Protein AF-A0A7S0L7A6-F1 (afdb_monomer_lite)

Sequence (120 aa):
NAESVGAMAWKELNSTPAWVNWDMIARGQDVFCRQAPLIAVVLFHVSLVGGFSAPLITRVLAQSGYLVGSGRAVVQRLADTGRLLVDSCARHGAMQPGREGWCSAVRVRALHARVRRRLL

Radius of gyration: 16.49 Å; chains: 1; bounding box: 43×31×44 Å

pLDDT: mean 89.64, std 9.4, range [58.06, 98.31]

Structure (mmCIF, N/CA/C/O backbone):
data_AF-A0A7S0L7A6-F1
#
_entry.id   AF-A0A7S0L7A6-F1
#
loop_
_atom_site.group_PDB
_atom_site.id
_atom_site.type_symbol
_atom_site.label_atom_id
_atom_site.label_alt_id
_atom_site.label_comp_id
_atom_site.label_asym_id
_atom_site.label_entity_id
_atom_site.label_seq_id
_atom_site.pdbx_PDB_ins_code
_atom_site.Cartn_x
_atom_site.Cartn_y
_atom_site.Cartn_z
_atom_site.occupancy
_atom_site.B_iso_or_equiv
_atom_site.auth_seq_id
_atom_site.auth_comp_id
_atom_site.auth_asym_id
_atom_site.auth_atom_id
_atom_site.pdbx_PDB_model_num
ATOM 1 N N . ASN A 1 1 ? -26.693 -15.471 -6.464 1.00 64.38 1 ASN A N 1
ATOM 2 C CA . ASN A 1 1 ? -26.504 -15.964 -5.077 1.00 64.38 1 ASN A CA 1
ATOM 3 C C . ASN A 1 1 ? -25.144 -15.433 -4.576 1.00 64.38 1 ASN A C 1
ATOM 5 O O . ASN A 1 1 ? -24.554 -14.605 -5.260 1.00 64.38 1 ASN A O 1
ATOM 9 N N . ALA A 1 2 ? -24.625 -15.854 -3.418 1.00 69.50 2 ALA A N 1
ATOM 10 C CA . ALA A 1 2 ? -23.307 -15.403 -2.944 1.00 69.50 2 ALA A CA 1
ATOM 11 C C . ALA A 1 2 ? -22.129 -15.837 -3.851 1.00 69.50 2 ALA A C 1
ATOM 13 O O . ALA A 1 2 ? -21.157 -15.095 -3.989 1.00 69.50 2 ALA A O 1
ATOM 14 N N . GLU A 1 3 ? -22.230 -16.987 -4.524 1.00 69.94 3 GLU A N 1
ATOM 15 C CA . GLU A 1 3 ? -21.204 -17.497 -5.448 1.00 69.94 3 GLU A CA 1
ATOM 16 C C . GLU A 1 3 ? -21.077 -16.629 -6.702 1.00 69.94 3 GLU A C 1
ATOM 18 O O . GLU A 1 3 ? -19.964 -16.330 -7.133 1.00 69.94 3 GLU A O 1
ATOM 23 N N . SER A 1 4 ? -22.195 -16.137 -7.250 1.00 75.12 4 SER A N 1
ATOM 24 C CA . SER A 1 4 ? -22.168 -15.248 -8.421 1.00 75.12 4 SER A CA 1
ATOM 25 C C . SER A 1 4 ? -21.498 -13.901 -8.116 1.00 75.12 4 SER A C 1
ATOM 27 O O . SER A 1 4 ? -20.808 -13.340 -8.965 1.00 75.12 4 SER A O 1
ATOM 29 N N . VAL A 1 5 ? -21.660 -13.391 -6.890 1.00 76.62 5 VAL A N 1
ATOM 30 C CA . VAL A 1 5 ? -20.979 -12.169 -6.426 1.00 76.62 5 VAL A CA 1
ATOM 31 C C . VAL A 1 5 ? -19.487 -12.427 -6.211 1.00 76.62 5 VAL A C 1
ATOM 33 O O . VAL A 1 5 ? -18.663 -11.612 -6.625 1.00 76.62 5 VAL A O 1
ATOM 36 N N . GLY A 1 6 ? -19.127 -13.573 -5.625 1.00 80.31 6 GLY A N 1
ATOM 37 C CA . GLY A 1 6 ? -17.731 -13.982 -5.451 1.00 80.31 6 GLY A CA 1
ATOM 38 C C . GLY A 1 6 ? -16.986 -14.119 -6.780 1.00 80.31 6 GLY A C 1
ATOM 39 O O . GLY A 1 6 ? -15.886 -13.588 -6.925 1.00 80.31 6 GLY A O 1
ATOM 40 N N . ALA A 1 7 ? -17.609 -14.749 -7.779 1.00 80.00 7 ALA A N 1
ATOM 41 C CA . ALA A 1 7 ? -17.036 -14.910 -9.114 1.00 80.00 7 ALA A CA 1
ATOM 42 C C . ALA A 1 7 ? -16.825 -13.567 -9.837 1.00 80.00 7 ALA A C 1
ATOM 44 O O . ALA A 1 7 ? -15.781 -13.345 -10.452 1.00 80.00 7 ALA A O 1
ATOM 45 N N . MET A 1 8 ? -17.783 -12.641 -9.727 1.00 81.38 8 MET A N 1
ATOM 46 C CA . MET A 1 8 ? -17.665 -11.296 -10.298 1.00 81.38 8 MET A CA 1
ATOM 47 C C . MET A 1 8 ? -16.550 -10.485 -9.628 1.00 81.38 8 MET A C 1
ATOM 49 O O . MET A 1 8 ? -15.729 -9.891 -10.325 1.00 81.38 8 MET A O 1
ATOM 53 N N . ALA A 1 9 ? -16.469 -10.515 -8.295 1.00 85.81 9 ALA A N 1
ATOM 54 C CA . ALA A 1 9 ? -15.397 -9.855 -7.556 1.00 85.81 9 ALA A CA 1
ATOM 55 C C . ALA A 1 9 ? -14.023 -10.443 -7.912 1.00 85.81 9 ALA A C 1
ATOM 57 O O . ALA A 1 9 ? -13.060 -9.705 -8.102 1.00 85.81 9 ALA A O 1
ATOM 58 N N . TRP A 1 10 ? -13.924 -11.766 -8.063 1.00 87.69 10 TRP A N 1
ATOM 59 C CA . TRP A 1 10 ? -12.687 -12.421 -8.482 1.00 87.69 10 TRP A CA 1
ATOM 60 C C . TRP A 1 10 ? -12.253 -12.000 -9.889 1.00 87.69 10 TRP A C 1
ATOM 62 O O . TRP A 1 10 ? -11.077 -11.705 -10.113 1.00 87.69 10 TRP A O 1
ATOM 72 N N . LYS A 1 11 ? -13.201 -11.921 -10.829 1.00 90.94 11 LYS A N 1
ATOM 73 C CA . LYS A 1 11 ? -12.943 -11.429 -12.186 1.00 90.94 11 LYS A CA 1
ATOM 74 C C . LYS A 1 11 ? -12.448 -9.983 -12.168 1.00 90.94 11 LYS A C 1
ATOM 76 O O . LYS A 1 11 ? -11.461 -9.682 -12.829 1.00 90.94 11 LYS A O 1
ATOM 81 N N . GLU A 1 12 ? -13.095 -9.115 -11.393 1.00 90.81 12 GLU A N 1
ATOM 82 C CA . GLU A 1 12 ? -12.690 -7.713 -11.241 1.00 90.81 12 GLU A CA 1
ATOM 83 C C . GLU A 1 12 ? -11.260 -7.602 -10.690 1.00 90.81 12 GLU A C 1
ATOM 85 O O . GLU A 1 12 ? -10.430 -6.898 -11.260 1.00 90.81 12 GLU A O 1
ATOM 90 N N . LEU A 1 13 ? -10.936 -8.350 -9.630 1.00 91.75 13 LEU A N 1
ATOM 91 C CA . LEU A 1 13 ? -9.618 -8.316 -8.989 1.00 91.75 13 LEU A CA 1
ATOM 92 C C . LEU A 1 13 ? -8.475 -8.782 -9.902 1.00 91.75 13 LEU A C 1
ATOM 94 O O . LEU A 1 13 ? -7.354 -8.288 -9.777 1.00 91.75 13 LEU A O 1
ATOM 98 N N . ASN A 1 14 ? -8.748 -9.732 -10.797 1.00 92.12 14 ASN A N 1
ATOM 99 C CA . ASN A 1 14 ? -7.760 -10.246 -11.749 1.00 92.12 14 ASN A CA 1
ATOM 100 C C . ASN A 1 14 ? -7.731 -9.464 -13.069 1.00 92.12 14 ASN A C 1
ATOM 102 O O . ASN A 1 14 ? -6.825 -9.662 -13.879 1.00 92.12 14 ASN A O 1
ATOM 106 N N . SER A 1 15 ? -8.691 -8.566 -13.298 1.00 93.38 15 SER A N 1
ATOM 107 C CA . SER A 1 15 ? -8.682 -7.700 -14.471 1.00 93.38 15 SER A CA 1
ATOM 108 C C . SER A 1 15 ? -7.717 -6.535 -14.260 1.00 93.38 15 SER A C 1
ATOM 110 O O . SER A 1 15 ? -7.870 -5.733 -13.341 1.00 93.38 15 SER A O 1
ATOM 112 N N . THR A 1 16 ? -6.698 -6.444 -15.114 1.00 94.44 16 THR A N 1
ATOM 113 C CA . THR A 1 16 ? -5.785 -5.296 -15.122 1.00 94.44 16 THR A CA 1
ATOM 114 C C . THR A 1 16 ? -6.413 -4.185 -15.968 1.00 94.44 16 THR A C 1
ATOM 116 O O . THR A 1 16 ? -6.706 -4.433 -17.139 1.00 94.44 16 THR A O 1
ATOM 119 N N . PRO A 1 17 ? -6.636 -2.974 -15.424 1.00 94.75 17 PRO A N 1
ATOM 120 C CA . PRO A 1 17 ? -7.169 -1.866 -16.210 1.00 94.75 17 PRO A CA 1
ATOM 121 C C . PRO A 1 17 ? -6.257 -1.484 -17.383 1.00 94.75 17 PRO A C 1
ATOM 123 O O . PRO A 1 17 ? -5.036 -1.499 -17.253 1.00 94.75 17 PRO A O 1
ATOM 126 N N . ALA A 1 18 ? -6.846 -1.062 -18.504 1.00 96.88 18 ALA A N 1
ATOM 127 C CA . ALA A 1 18 ? -6.106 -0.753 -19.735 1.00 96.88 18 ALA A CA 1
ATOM 128 C C . ALA A 1 18 ? -5.087 0.396 -19.597 1.00 96.88 18 ALA A C 1
ATOM 130 O O . ALA A 1 18 ? -4.145 0.483 -20.376 1.00 96.88 18 ALA A O 1
ATOM 131 N N . TRP A 1 19 ? -5.260 1.274 -18.607 1.00 97.06 19 TRP A N 1
ATOM 132 C CA . TRP A 1 19 ? -4.345 2.385 -18.333 1.00 97.06 19 TRP A CA 1
ATOM 133 C C . TRP A 1 19 ? -3.100 1.971 -17.534 1.00 97.06 19 TRP A C 1
ATOM 135 O O . TRP A 1 19 ? -2.201 2.791 -17.341 1.00 97.06 19 TRP A O 1
ATOM 145 N N . VAL A 1 20 ? -3.032 0.731 -17.033 1.00 97.31 20 VAL A N 1
ATOM 146 C CA . VAL A 1 20 ? -1.890 0.270 -16.237 1.00 97.31 20 VAL A CA 1
ATOM 147 C C . VAL A 1 20 ? -0.651 0.155 -17.119 1.00 97.31 20 VAL A C 1
ATOM 149 O O . VAL A 1 20 ? -0.600 -0.644 -18.050 1.00 97.31 20 VAL A O 1
ATOM 152 N N . ASN A 1 21 ? 0.379 0.923 -16.769 1.00 97.88 21 ASN A N 1
ATOM 153 C CA . ASN A 1 21 ? 1.693 0.868 -17.394 1.00 97.88 21 ASN A CA 1
ATOM 154 C C . ASN A 1 21 ? 2.704 0.237 -16.422 1.00 97.88 21 ASN A C 1
ATOM 156 O O . ASN A 1 21 ? 3.121 0.866 -15.446 1.00 97.88 21 ASN A O 1
ATOM 160 N N . TRP A 1 22 ? 3.102 -1.008 -16.695 1.00 97.44 22 TRP A N 1
ATOM 161 C CA . TRP A 1 22 ? 4.019 -1.764 -15.837 1.00 97.44 22 TRP A CA 1
ATOM 162 C C . TRP A 1 22 ? 5.428 -1.170 -15.785 1.00 97.44 22 TRP A C 1
ATOM 164 O O . TRP A 1 22 ? 6.035 -1.174 -14.716 1.00 97.44 22 TRP A O 1
ATOM 174 N N . ASP A 1 23 ? 5.910 -0.582 -16.879 1.00 97.88 23 ASP A N 1
ATOM 175 C CA . ASP A 1 23 ? 7.218 0.079 -16.908 1.00 97.88 23 ASP A CA 1
ATOM 176 C C . ASP A 1 23 ? 7.211 1.348 -16.052 1.00 97.88 23 ASP A C 1
ATOM 178 O O . ASP A 1 23 ? 8.188 1.667 -15.377 1.00 97.88 23 ASP A O 1
ATOM 182 N N . MET A 1 24 ? 6.093 2.083 -16.038 1.00 98.06 24 MET A N 1
ATOM 183 C CA . MET A 1 24 ? 5.924 3.243 -15.160 1.00 98.06 24 MET A CA 1
ATOM 184 C C . MET A 1 24 ? 5.887 2.836 -13.686 1.00 98.06 24 MET A C 1
ATOM 186 O O . MET A 1 24 ? 6.503 3.508 -12.858 1.00 98.06 24 MET A O 1
ATOM 190 N N . ILE A 1 25 ? 5.217 1.727 -13.363 1.00 98.00 25 ILE A N 1
ATOM 191 C CA . ILE A 1 25 ? 5.221 1.163 -12.008 1.00 98.00 25 ILE A CA 1
ATOM 192 C C . ILE A 1 25 ? 6.644 0.762 -11.611 1.00 98.00 25 ILE A C 1
ATOM 194 O O . ILE A 1 25 ? 7.095 1.171 -10.545 1.00 98.00 25 ILE A O 1
ATOM 198 N N . ALA A 1 26 ? 7.376 0.046 -12.471 1.00 98.19 26 ALA A N 1
ATOM 199 C CA . ALA A 1 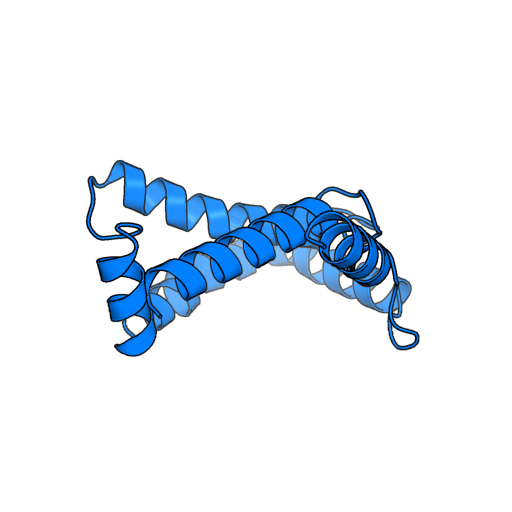26 ? 8.755 -0.367 -12.203 1.00 98.19 26 ALA A CA 1
ATOM 200 C C . ALA A 1 26 ? 9.677 0.835 -11.924 1.00 98.19 26 ALA A C 1
ATOM 202 O O . ALA A 1 26 ? 10.406 0.829 -10.935 1.00 98.19 26 ALA A O 1
ATOM 203 N N . ARG A 1 27 ? 9.561 1.926 -12.699 1.00 98.31 27 ARG A N 1
ATOM 204 C CA . ARG A 1 27 ? 10.295 3.175 -12.415 1.00 98.31 27 ARG A CA 1
ATOM 205 C C . ARG A 1 27 ? 9.931 3.781 -11.056 1.00 98.31 27 ARG A C 1
ATOM 207 O O . ARG A 1 27 ? 10.805 4.274 -10.348 1.00 98.31 27 ARG A O 1
ATOM 214 N N . GLY A 1 28 ? 8.656 3.745 -10.668 1.00 97.88 28 GLY A N 1
ATOM 215 C CA . GLY A 1 28 ? 8.224 4.177 -9.334 1.00 97.88 28 GLY A CA 1
ATOM 216 C C . GLY A 1 28 ? 8.812 3.308 -8.216 1.00 97.88 28 GLY A C 1
ATOM 217 O O . GLY A 1 28 ? 9.215 3.822 -7.174 1.00 97.88 28 GLY A O 1
ATOM 218 N N . GLN A 1 29 ? 8.924 2.002 -8.455 1.00 98.19 29 GLN A N 1
ATOM 219 C CA . GLN A 1 29 ? 9.558 1.052 -7.541 1.00 98.19 29 GLN A CA 1
ATOM 220 C C . GLN A 1 29 ? 11.070 1.294 -7.427 1.00 98.19 29 GLN A C 1
ATOM 222 O O . GLN A 1 29 ? 11.615 1.228 -6.328 1.00 98.19 29 GLN A O 1
ATOM 227 N N . ASP A 1 30 ? 11.738 1.692 -8.513 1.00 98.25 30 ASP A N 1
ATOM 228 C CA . ASP A 1 30 ? 13.146 2.105 -8.462 1.00 98.25 30 ASP A CA 1
ATOM 229 C C . ASP A 1 30 ? 13.347 3.346 -7.588 1.00 98.25 30 ASP A C 1
ATOM 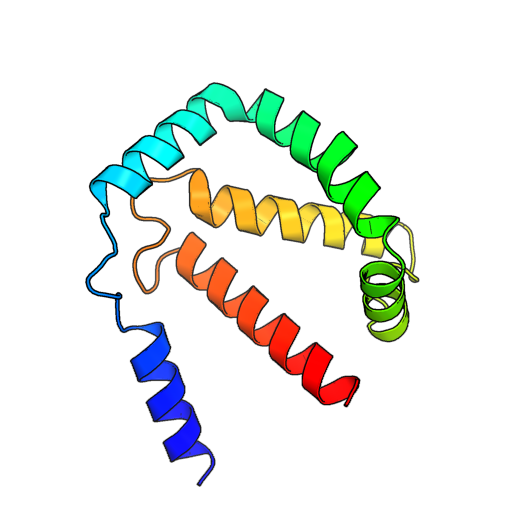231 O O . ASP A 1 30 ? 14.280 3.395 -6.783 1.00 98.25 30 ASP A O 1
ATOM 235 N N . VAL A 1 31 ? 12.462 4.343 -7.704 1.00 98.00 31 VAL A N 1
ATOM 236 C CA . VAL A 1 31 ? 12.479 5.525 -6.826 1.00 98.00 31 VAL A CA 1
ATOM 237 C C . VAL A 1 31 ? 12.269 5.109 -5.373 1.00 98.00 31 VAL A C 1
ATOM 239 O O . VAL A 1 31 ? 13.017 5.558 -4.503 1.00 98.00 31 VAL A O 1
ATOM 242 N N . PHE A 1 32 ? 11.305 4.221 -5.112 1.00 97.62 32 PHE A N 1
ATOM 243 C CA . PHE A 1 32 ? 11.058 3.704 -3.770 1.00 97.62 32 PHE A CA 1
ATOM 244 C C . PHE A 1 32 ? 12.304 3.041 -3.181 1.00 97.62 32 PHE A C 1
ATOM 246 O O . PHE A 1 32 ? 12.735 3.423 -2.098 1.00 97.62 32 PHE A O 1
ATOM 253 N N . CYS A 1 33 ? 12.927 2.108 -3.904 1.00 97.06 33 CYS A N 1
ATOM 254 C CA . CYS A 1 33 ? 14.116 1.401 -3.432 1.00 97.06 33 CYS A CA 1
ATOM 255 C C . CYS A 1 33 ? 15.296 2.353 -3.187 1.00 97.06 33 CYS A C 1
ATOM 257 O O . CYS A 1 33 ? 15.993 2.220 -2.184 1.00 97.06 33 CYS A O 1
ATOM 259 N N . ARG A 1 34 ? 15.494 3.354 -4.056 1.00 97.94 34 ARG A N 1
ATOM 260 C CA . ARG A 1 34 ? 16.552 4.367 -3.892 1.00 97.94 34 ARG A CA 1
ATOM 261 C C . ARG A 1 34 ? 16.328 5.278 -2.687 1.00 97.94 34 ARG A C 1
ATOM 263 O O . ARG A 1 34 ? 17.296 5.751 -2.104 1.00 97.94 34 ARG A O 1
ATOM 270 N N . GLN A 1 35 ? 15.073 5.563 -2.348 1.00 97.62 35 GLN A N 1
ATOM 271 C CA . GLN A 1 35 ? 14.694 6.537 -1.319 1.00 97.62 35 GLN A CA 1
ATOM 272 C C . GLN A 1 35 ? 14.057 5.883 -0.086 1.00 97.62 35 GLN A C 1
ATOM 274 O O . GLN A 1 35 ? 13.459 6.577 0.735 1.00 97.62 35 GLN A O 1
ATOM 279 N N . ALA A 1 36 ? 14.181 4.562 0.069 1.00 95.75 36 ALA A N 1
ATOM 280 C CA . ALA A 1 36 ? 13.446 3.797 1.074 1.00 95.75 36 ALA A CA 1
ATOM 281 C C . ALA A 1 36 ? 13.599 4.344 2.510 1.00 95.75 36 ALA A C 1
ATOM 283 O O . ALA A 1 36 ? 12.574 4.483 3.181 1.00 95.75 36 ALA A O 1
ATOM 284 N N . PRO A 1 37 ? 14.801 4.742 2.988 1.00 96.06 37 PRO A N 1
ATOM 285 C CA . PRO A 1 37 ? 14.938 5.336 4.320 1.00 96.06 37 PRO A CA 1
ATOM 286 C C . PRO A 1 37 ? 14.171 6.656 4.474 1.00 96.06 37 PRO A C 1
ATOM 288 O O . PRO A 1 37 ? 13.479 6.855 5.470 1.00 96.06 37 PRO A O 1
ATOM 291 N N . LEU A 1 38 ? 14.238 7.542 3.474 1.00 97.31 38 LEU A N 1
ATOM 292 C CA . LEU A 1 38 ? 13.535 8.826 3.496 1.00 97.31 38 LEU A CA 1
ATOM 293 C C . LEU A 1 38 ? 12.016 8.626 3.442 1.00 97.31 38 LEU A C 1
ATOM 295 O O . LEU A 1 38 ? 11.278 9.238 4.212 1.00 97.31 38 LEU A O 1
ATOM 299 N N . ILE A 1 39 ? 11.553 7.725 2.576 1.00 97.00 39 ILE A N 1
ATOM 300 C CA . ILE A 1 39 ? 10.138 7.360 2.469 1.00 97.00 39 ILE A CA 1
ATOM 301 C C . ILE A 1 39 ? 9.634 6.779 3.792 1.00 97.00 39 ILE A C 1
ATOM 303 O O . ILE A 1 39 ? 8.538 7.130 4.220 1.00 97.00 39 ILE A O 1
ATOM 307 N N . ALA A 1 40 ? 10.428 5.947 4.472 1.00 95.38 40 ALA A N 1
ATOM 308 C CA . ALA A 1 40 ? 10.075 5.420 5.786 1.00 95.38 40 ALA A CA 1
ATOM 309 C C . ALA A 1 40 ? 9.949 6.539 6.833 1.00 95.38 40 ALA A C 1
ATOM 311 O O . ALA A 1 40 ? 8.962 6.574 7.568 1.00 95.38 40 ALA A O 1
ATOM 312 N N . 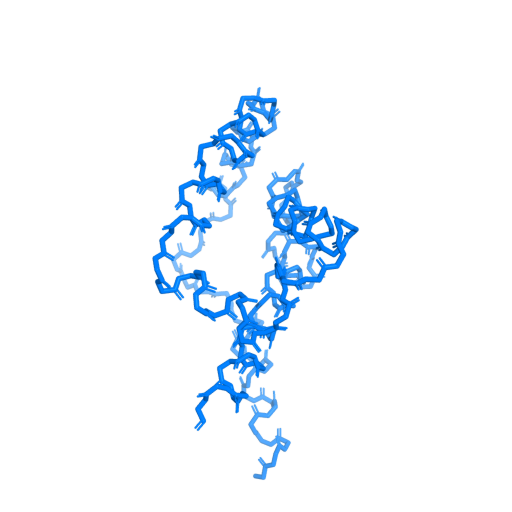VAL A 1 41 ? 10.891 7.489 6.877 1.00 96.44 41 VAL A N 1
ATOM 313 C CA . VAL A 1 41 ? 10.806 8.644 7.787 1.00 96.44 41 VAL A CA 1
ATOM 314 C C . VAL A 1 41 ? 9.521 9.432 7.539 1.00 96.44 41 VAL A C 1
ATOM 316 O O . VAL A 1 41 ? 8.767 9.664 8.484 1.00 96.44 41 VAL A O 1
ATOM 319 N N . VAL A 1 42 ? 9.232 9.774 6.281 1.00 96.44 42 VAL A N 1
ATOM 320 C CA . VAL A 1 42 ? 8.021 10.521 5.908 1.00 96.44 42 VAL A CA 1
ATOM 321 C C . VAL A 1 42 ? 6.755 9.731 6.247 1.00 96.44 42 VAL A C 1
ATOM 323 O O . VAL A 1 42 ? 5.833 10.281 6.848 1.00 96.44 42 VAL A O 1
ATOM 326 N N . LEU A 1 43 ? 6.713 8.433 5.938 1.00 94.81 43 LEU A N 1
ATOM 327 C CA . LEU A 1 43 ? 5.577 7.573 6.262 1.00 94.81 43 LEU A CA 1
ATOM 328 C C . LEU A 1 43 ? 5.294 7.575 7.769 1.00 94.81 43 LEU A C 1
ATOM 330 O O . LEU A 1 43 ? 4.171 7.867 8.182 1.00 94.81 43 LEU A O 1
ATOM 334 N N . PHE A 1 44 ? 6.299 7.244 8.584 1.00 92.56 44 PHE A N 1
ATOM 335 C CA . PHE A 1 44 ? 6.107 7.005 10.014 1.00 92.56 44 PHE A CA 1
ATOM 336 C C . PHE A 1 44 ? 5.979 8.285 10.840 1.00 92.56 44 PHE A C 1
ATOM 338 O O . PHE A 1 44 ? 5.236 8.279 11.817 1.00 92.56 44 PHE A O 1
ATOM 345 N N . HIS A 1 45 ? 6.641 9.377 10.448 1.00 92.69 45 HIS A N 1
ATOM 346 C CA . HIS A 1 45 ? 6.700 10.603 11.255 1.00 92.69 45 HIS A CA 1
ATOM 347 C C . HIS A 1 45 ? 5.840 11.745 10.711 1.00 92.69 45 HIS A C 1
ATOM 349 O O . HIS A 1 45 ? 5.584 12.699 11.439 1.00 92.69 45 HIS A O 1
ATOM 355 N N . VAL A 1 46 ? 5.371 11.658 9.463 1.00 93.38 46 VAL A N 1
ATOM 356 C CA . VAL A 1 46 ? 4.537 12.704 8.852 1.00 93.38 46 VAL A CA 1
ATOM 357 C C . VAL A 1 46 ? 3.170 12.141 8.480 1.00 93.38 46 VAL A C 1
ATOM 359 O O . VAL A 1 46 ? 2.162 12.524 9.072 1.00 93.38 46 VAL A O 1
ATOM 362 N N . SER A 1 47 ? 3.113 11.194 7.540 1.00 92.69 47 SER A N 1
ATOM 363 C CA . SER A 1 47 ? 1.842 10.717 6.981 1.00 92.69 47 SER A CA 1
ATOM 364 C C . SER A 1 47 ? 0.975 9.986 8.006 1.00 92.69 47 SER A C 1
ATOM 366 O O . SER A 1 47 ? -0.220 10.264 8.099 1.00 92.69 47 SER A O 1
ATOM 368 N N . LEU A 1 48 ? 1.554 9.068 8.787 1.00 90.56 48 LEU A N 1
ATOM 369 C CA . LEU A 1 48 ? 0.801 8.304 9.786 1.00 90.56 48 LEU A CA 1
ATOM 370 C C . LEU A 1 48 ? 0.410 9.158 10.992 1.00 90.56 48 LEU A C 1
ATOM 372 O O . LEU A 1 48 ? -0.730 9.070 11.441 1.00 90.56 48 LEU A O 1
ATOM 376 N N . VAL A 1 49 ? 1.304 10.030 11.464 1.00 88.00 49 VAL A N 1
ATOM 377 C CA . VAL A 1 49 ? 1.004 10.965 12.561 1.00 88.00 49 VAL A CA 1
ATOM 378 C C . VAL A 1 49 ? -0.148 11.896 12.173 1.00 88.00 49 VAL A C 1
ATOM 380 O O . VAL A 1 49 ? -1.131 12.007 12.909 1.00 88.00 49 VAL A O 1
ATOM 383 N N . GLY A 1 50 ? -0.080 12.509 10.986 1.00 86.56 50 GLY A N 1
ATOM 384 C CA . GLY A 1 50 ? -1.153 13.365 10.480 1.00 86.56 50 GLY A CA 1
ATOM 385 C C . GLY A 1 50 ? -2.455 12.594 10.250 1.00 86.56 50 GLY A C 1
ATOM 386 O O . GLY A 1 50 ? -3.520 13.023 10.690 1.00 86.56 50 GLY A O 1
ATOM 387 N N . GLY A 1 51 ? -2.376 11.412 9.631 1.00 85.00 51 GLY A N 1
ATOM 388 C CA . GLY A 1 51 ? -3.539 10.567 9.360 1.00 85.00 51 GLY A CA 1
ATOM 389 C C . GLY A 1 51 ? -4.261 10.113 10.630 1.00 85.00 51 GLY A C 1
ATOM 390 O O . GLY A 1 51 ? -5.486 10.148 10.688 1.00 85.00 51 GLY A O 1
ATOM 391 N N . PHE A 1 52 ? -3.528 9.743 11.679 1.00 84.25 52 PHE A N 1
ATOM 392 C CA . PHE A 1 52 ? -4.124 9.330 12.955 1.00 84.25 52 PHE A CA 1
ATOM 393 C C . PHE A 1 52 ? -4.633 10.491 13.811 1.00 84.25 52 PHE A C 1
ATOM 395 O O . PHE A 1 52 ? -5.373 10.253 14.765 1.00 84.25 52 PHE A O 1
ATOM 402 N N . SER A 1 53 ? -4.307 11.727 13.433 1.00 84.88 53 SER A N 1
ATOM 403 C CA . SER A 1 53 ? -4.844 12.943 14.049 1.00 84.88 53 SER A CA 1
ATOM 404 C C . SER A 1 53 ? -6.139 13.432 13.380 1.00 84.88 53 SER A C 1
ATOM 406 O O . SER A 1 53 ? -6.798 14.332 13.896 1.00 84.88 53 SER A O 1
ATOM 408 N N . ALA A 1 54 ? -6.534 12.858 12.236 1.00 87.56 54 ALA A N 1
ATOM 409 C CA . ALA A 1 54 ? -7.735 13.265 11.511 1.00 87.56 54 ALA A CA 1
ATOM 410 C C . ALA A 1 54 ? -9.014 12.652 12.133 1.00 87.56 54 ALA A C 1
ATOM 412 O O . ALA A 1 54 ? -9.133 11.422 12.162 1.00 87.56 54 ALA A O 1
ATOM 413 N N . PRO A 1 55 ? -10.034 13.452 12.519 1.00 86.94 55 PRO A N 1
ATOM 414 C CA . PRO A 1 55 ? -11.191 12.966 13.286 1.00 86.94 55 PRO A CA 1
ATOM 415 C C . PRO A 1 55 ? -11.943 11.781 12.664 1.00 86.94 55 PRO A C 1
ATOM 417 O O . PRO A 1 55 ? -12.359 10.859 13.366 1.00 86.94 55 PRO A O 1
ATOM 420 N N . LEU A 1 56 ? -12.099 11.770 11.336 1.00 85.56 56 LEU A N 1
ATOM 421 C CA . LEU A 1 56 ? -12.765 10.676 10.620 1.00 85.56 56 LEU A CA 1
ATOM 422 C C . LEU A 1 56 ? -11.970 9.367 10.698 1.00 85.56 56 LEU A C 1
ATOM 424 O O . LEU A 1 56 ? -12.550 8.298 10.891 1.00 85.56 56 LEU A O 1
ATOM 428 N N . ILE A 1 57 ? -10.645 9.451 10.575 1.00 84.12 57 ILE A N 1
ATOM 429 C CA . ILE A 1 57 ? -9.752 8.293 10.627 1.00 84.12 57 ILE A CA 1
ATOM 430 C C . ILE A 1 57 ? -9.707 7.759 12.059 1.00 84.12 57 ILE A C 1
ATOM 432 O O . ILE A 1 57 ? -9.919 6.564 12.274 1.00 84.12 57 ILE A O 1
ATOM 436 N N . THR A 1 58 ? -9.531 8.640 13.046 1.00 82.62 58 THR A N 1
ATOM 437 C CA . THR A 1 58 ? -9.524 8.274 14.467 1.00 82.62 58 THR A CA 1
ATOM 438 C C . THR A 1 58 ? -10.834 7.603 14.883 1.00 82.62 58 THR A C 1
ATOM 440 O O . THR A 1 58 ? -10.797 6.577 15.560 1.00 82.62 58 THR A O 1
ATOM 443 N N . ARG A 1 59 ? -11.997 8.093 14.419 1.00 84.88 59 ARG A N 1
ATOM 444 C CA . ARG A 1 59 ? -13.304 7.470 14.702 1.00 84.88 59 ARG A CA 1
ATOM 445 C C . ARG A 1 59 ? -13.378 6.029 14.198 1.00 84.88 59 ARG A C 1
ATOM 447 O O . ARG A 1 59 ? -13.767 5.139 14.952 1.00 84.88 59 ARG A O 1
ATOM 454 N N . VAL A 1 60 ? -12.969 5.778 12.954 1.00 86.25 60 VAL A N 1
ATOM 455 C CA . VAL A 1 60 ? -12.959 4.421 12.379 1.00 86.25 60 VAL A CA 1
ATOM 456 C C . VAL A 1 60 ? -11.977 3.516 13.125 1.00 86.25 60 VAL A C 1
ATOM 458 O O . VAL A 1 60 ? -12.291 2.358 13.405 1.00 86.25 60 VAL A O 1
ATOM 461 N N . LEU A 1 61 ? -10.795 4.024 13.479 1.00 82.50 61 LEU A N 1
ATOM 462 C CA . LEU A 1 61 ? -9.780 3.262 14.212 1.00 82.50 61 LEU A CA 1
ATOM 463 C C . LEU A 1 61 ? -10.230 2.924 15.639 1.00 82.50 61 LEU A C 1
ATOM 465 O O . LEU A 1 61 ? -9.973 1.814 16.106 1.00 82.50 61 LEU A O 1
ATOM 469 N N . ALA A 1 62 ? -10.977 3.822 16.284 1.00 81.50 62 ALA A N 1
ATOM 470 C CA . ALA A 1 62 ? -11.601 3.565 17.574 1.00 81.50 62 ALA A CA 1
ATOM 471 C C . ALA A 1 62 ? -12.696 2.502 17.492 1.00 81.50 62 ALA A C 1
ATOM 473 O O . ALA A 1 62 ? -12.666 1.525 18.236 1.00 81.50 62 ALA A O 1
ATOM 474 N N . GLN A 1 63 ? -13.614 2.625 16.533 1.00 82.00 63 GLN A N 1
ATOM 475 C CA . GLN A 1 63 ? -14.719 1.674 16.386 1.00 82.00 63 GLN A CA 1
ATOM 476 C C . GLN A 1 63 ? -14.264 0.286 15.903 1.00 82.00 63 GLN A C 1
ATOM 478 O O . GLN A 1 63 ? -14.885 -0.728 16.222 1.00 82.00 63 GLN A O 1
ATOM 483 N N . SER A 1 64 ? -13.170 0.216 15.142 1.00 76.56 64 SER A N 1
ATOM 484 C CA . SER A 1 64 ? -12.570 -1.056 14.720 1.00 76.56 64 SER A CA 1
ATOM 485 C C . SER A 1 64 ? -11.659 -1.686 15.780 1.00 76.56 64 SER A C 1
ATOM 487 O O . SER A 1 64 ? -11.278 -2.844 15.616 1.00 76.56 64 SER A O 1
ATOM 489 N N . GLY A 1 65 ? -11.324 -0.962 16.857 1.00 72.12 65 GLY A N 1
ATOM 490 C CA . GLY A 1 65 ? -10.386 -1.397 17.898 1.00 72.12 65 GLY A CA 1
ATOM 491 C C . GLY A 1 65 ? -8.915 -1.400 17.458 1.00 72.12 65 GLY A C 1
ATOM 492 O O . GLY A 1 65 ? -8.053 -1.862 18.199 1.00 72.12 65 GLY A O 1
ATOM 493 N N . TYR A 1 66 ? -8.610 -0.881 16.264 1.00 64.75 66 TYR A N 1
ATOM 494 C CA . TYR A 1 66 ? -7.307 -1.022 15.603 1.00 64.75 66 TYR A CA 1
ATOM 495 C C . TYR A 1 66 ? -6.243 0.011 16.024 1.00 64.75 66 TYR A C 1
ATOM 497 O O . TYR A 1 66 ? -5.125 -0.049 15.523 1.00 64.75 66 TYR A O 1
ATOM 505 N N . LEU A 1 67 ? -6.557 0.923 16.955 1.00 59.16 67 LEU A N 1
ATOM 506 C CA . LEU A 1 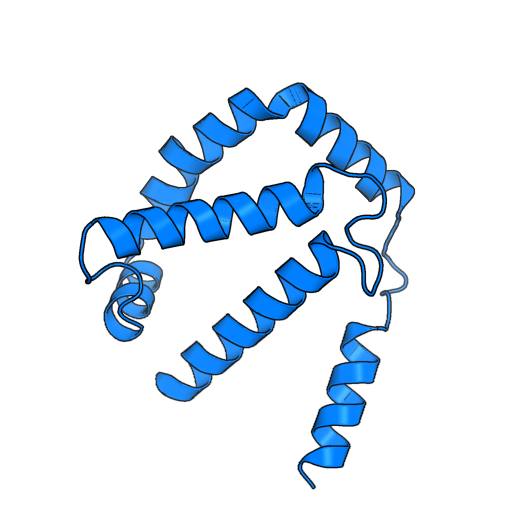67 ? -5.591 1.793 17.660 1.00 59.16 67 LEU A CA 1
ATOM 507 C C . LEU A 1 67 ? -5.978 2.088 19.124 1.00 59.16 67 LEU A C 1
ATOM 509 O O . LEU A 1 67 ? -5.383 2.949 19.760 1.00 59.16 67 LEU A O 1
ATOM 513 N N . VAL A 1 68 ? -6.977 1.390 19.666 1.00 58.06 68 VAL A N 1
ATOM 514 C CA . VAL A 1 68 ? -7.520 1.642 21.022 1.00 58.06 68 VAL A CA 1
ATOM 515 C C . VAL A 1 68 ? -7.248 0.447 21.953 1.00 58.06 68 VAL A C 1
ATOM 517 O O . VAL A 1 68 ? -7.848 0.299 23.009 1.00 58.06 68 VAL A O 1
ATOM 520 N N . GLY A 1 69 ? -6.327 -0.435 21.545 1.00 63.75 69 GLY A N 1
ATOM 521 C CA . GLY A 1 69 ? -5.874 -1.600 22.307 1.00 63.75 69 GLY A CA 1
ATOM 522 C C . GLY A 1 69 ? -4.515 -1.387 22.983 1.00 63.75 69 GLY A C 1
ATOM 523 O O . GLY A 1 69 ? -4.056 -0.264 23.168 1.00 63.75 69 GLY A O 1
ATOM 524 N N . SER A 1 70 ? -3.838 -2.483 23.331 1.00 69.31 70 SER A N 1
ATOM 525 C CA . SER A 1 70 ? -2.487 -2.437 23.908 1.00 69.31 70 SER A CA 1
ATOM 526 C C . SER A 1 70 ? -1.468 -1.804 22.949 1.00 69.31 70 SER A C 1
ATOM 528 O O . SER A 1 70 ? -1.646 -1.838 21.728 1.00 69.31 70 SER A O 1
ATOM 530 N N . GLY A 1 71 ? -0.341 -1.305 23.475 1.00 75.06 71 GLY A N 1
ATOM 531 C CA . GLY A 1 71 ? 0.745 -0.752 22.648 1.00 75.06 71 GLY A CA 1
ATOM 532 C C . GLY A 1 71 ? 1.211 -1.699 21.529 1.00 75.06 71 GLY A C 1
ATOM 533 O O . GLY A 1 71 ? 1.568 -1.255 20.441 1.00 75.06 71 GLY A O 1
ATOM 534 N N . ARG A 1 72 ? 1.093 -3.020 21.730 1.00 78.06 72 ARG A N 1
ATOM 535 C CA . ARG A 1 72 ? 1.370 -4.039 20.704 1.00 78.06 72 ARG A CA 1
ATOM 536 C C . ARG A 1 72 ? 0.430 -3.953 19.496 1.00 78.06 72 ARG A C 1
ATOM 538 O O . ARG A 1 72 ? 0.889 -4.114 18.369 1.00 78.06 72 ARG A O 1
ATOM 545 N N . ALA A 1 73 ? -0.863 -3.710 19.709 1.00 74.81 73 ALA A N 1
ATOM 546 C CA . ALA A 1 73 ? -1.839 -3.589 18.623 1.00 74.81 73 ALA A CA 1
ATOM 547 C C . ALA A 1 73 ? -1.563 -2.349 17.757 1.00 74.81 73 ALA A C 1
ATOM 549 O O . ALA A 1 73 ? -1.653 -2.410 16.531 1.00 74.81 73 ALA A O 1
ATOM 550 N N . VAL A 1 74 ? -1.142 -1.253 18.395 1.00 78.00 74 VAL A N 1
ATOM 551 C CA . VAL A 1 74 ? -0.726 -0.018 17.716 1.00 78.00 74 VAL A CA 1
ATOM 552 C C . VAL A 1 74 ? 0.507 -0.260 16.842 1.00 78.00 74 VAL A C 1
ATOM 554 O O . VAL A 1 74 ? 0.490 0.061 15.653 1.00 78.00 74 VAL A O 1
ATOM 557 N N . VAL A 1 75 ? 1.548 -0.895 17.391 1.00 83.19 75 VAL A N 1
ATOM 558 C CA . VAL A 1 75 ? 2.766 -1.239 16.634 1.00 83.19 75 VAL A CA 1
ATOM 559 C C . VAL A 1 75 ? 2.445 -2.159 15.456 1.00 83.19 75 VAL A C 1
ATOM 561 O O . VAL A 1 75 ? 2.934 -1.931 14.351 1.00 83.19 75 VAL A O 1
ATOM 564 N N . GLN A 1 76 ? 1.576 -3.155 15.654 1.00 84.25 76 GLN A N 1
ATOM 565 C CA . GLN A 1 76 ? 1.157 -4.044 14.572 1.00 84.25 76 GLN A CA 1
ATOM 566 C C . GLN A 1 76 ? 0.484 -3.272 13.432 1.00 84.25 76 GLN A C 1
ATOM 568 O O . GLN A 1 76 ? 0.771 -3.533 12.269 1.00 84.25 76 GLN A O 1
ATOM 573 N N . ARG A 1 77 ? -0.357 -2.276 13.731 1.00 81.38 77 ARG A N 1
ATOM 574 C CA . ARG A 1 77 ? -1.026 -1.475 12.698 1.00 81.38 77 ARG A CA 1
ATOM 575 C C . ARG A 1 77 ? -0.060 -0.587 11.910 1.00 81.38 77 ARG A C 1
ATOM 577 O O . ARG A 1 77 ? -0.203 -0.452 10.690 1.00 81.38 77 ARG A O 1
ATOM 584 N N . LEU A 1 78 ? 0.923 0.005 12.587 1.00 87.56 78 LEU A N 1
ATOM 585 C CA . LEU A 1 78 ? 2.005 0.737 11.923 1.00 87.56 78 LEU A CA 1
ATOM 586 C C . LEU A 1 78 ? 2.773 -0.197 10.977 1.00 87.56 78 LEU A C 1
ATOM 588 O O . LEU A 1 78 ? 2.972 0.133 9.806 1.00 87.56 78 LEU A O 1
ATOM 592 N N . ALA A 1 79 ? 3.110 -1.397 11.458 1.00 90.44 79 ALA A N 1
ATOM 593 C CA . ALA A 1 79 ? 3.788 -2.417 10.670 1.00 90.44 79 ALA A CA 1
ATOM 594 C C . ALA A 1 79 ? 2.940 -2.918 9.489 1.00 90.44 79 ALA A C 1
ATOM 596 O O . ALA A 1 79 ? 3.484 -3.129 8.411 1.00 90.44 79 ALA A O 1
ATOM 597 N N . ASP A 1 80 ? 1.621 -3.062 9.641 1.00 91.56 80 ASP A N 1
ATOM 598 C CA . ASP A 1 80 ? 0.721 -3.481 8.559 1.00 91.56 80 ASP A CA 1
ATOM 599 C C . ASP A 1 80 ? 0.698 -2.461 7.413 1.00 91.56 80 ASP A C 1
ATOM 601 O O . ASP A 1 80 ? 0.708 -2.842 6.242 1.00 91.56 80 ASP A O 1
ATOM 605 N N . THR A 1 81 ? 0.705 -1.162 7.738 1.00 92.62 81 THR A N 1
ATOM 606 C CA . THR A 1 81 ? 0.796 -0.107 6.714 1.00 92.62 81 THR A CA 1
ATOM 607 C C . THR A 1 81 ? 2.156 -0.125 6.023 1.00 92.62 81 THR A C 1
ATOM 609 O O . THR A 1 81 ? 2.222 -0.059 4.796 1.00 92.62 81 THR A O 1
ATOM 612 N N . GLY A 1 82 ? 3.240 -0.265 6.794 1.00 95.25 82 GLY A N 1
ATOM 613 C CA . GLY A 1 82 ? 4.587 -0.408 6.241 1.00 95.25 82 GLY A CA 1
ATOM 614 C C . GLY A 1 82 ? 4.715 -1.634 5.333 1.00 95.25 82 GLY A C 1
ATOM 615 O O . GLY A 1 82 ? 5.280 -1.535 4.249 1.00 95.25 82 GLY A O 1
ATOM 616 N N . ARG A 1 83 ? 4.119 -2.766 5.728 1.00 95.75 83 ARG A N 1
ATOM 617 C CA . ARG A 1 83 ? 4.093 -4.000 4.938 1.00 95.75 83 ARG A CA 1
ATOM 618 C C . ARG A 1 83 ? 3.376 -3.801 3.608 1.00 95.75 83 ARG A C 1
ATOM 620 O O . ARG A 1 83 ? 3.953 -4.143 2.589 1.00 95.75 83 ARG A O 1
ATOM 627 N N . LEU A 1 84 ? 2.189 -3.184 3.585 1.00 96.81 84 LEU A N 1
ATOM 628 C CA . LEU A 1 84 ? 1.507 -2.877 2.319 1.00 96.81 84 LEU A CA 1
ATOM 629 C C . LEU A 1 84 ? 2.422 -2.099 1.363 1.00 96.81 84 LEU A C 1
ATOM 631 O O . LEU A 1 84 ? 2.475 -2.413 0.174 1.00 96.81 84 LEU A O 1
ATOM 635 N N . LEU A 1 85 ? 3.135 -1.093 1.877 1.00 96.88 85 LEU A N 1
ATOM 636 C CA . LEU A 1 85 ? 4.035 -0.275 1.070 1.00 96.88 85 LEU A CA 1
ATOM 637 C C . LEU A 1 85 ? 5.222 -1.093 0.540 1.00 96.88 85 LEU A C 1
ATOM 639 O O . LEU A 1 85 ? 5.503 -1.050 -0.654 1.00 96.88 85 LEU A O 1
ATOM 643 N N . VAL A 1 86 ? 5.885 -1.865 1.403 1.00 97.31 86 VAL A N 1
ATOM 644 C CA . VAL A 1 86 ? 7.027 -2.711 1.021 1.00 97.31 86 VAL A CA 1
ATOM 645 C C . VAL A 1 86 ? 6.607 -3.781 0.014 1.00 97.31 86 VAL A C 1
ATOM 647 O O . VAL A 1 86 ? 7.215 -3.866 -1.050 1.00 97.31 86 VAL A O 1
ATOM 650 N N . ASP A 1 87 ? 5.536 -4.525 0.292 1.00 98.00 87 ASP A N 1
ATOM 651 C CA . ASP A 1 87 ? 4.992 -5.564 -0.591 1.00 98.00 87 ASP A CA 1
ATOM 652 C C . ASP A 1 87 ? 4.675 -4.997 -1.983 1.00 98.00 87 ASP A C 1
ATOM 654 O O . ASP A 1 87 ? 4.880 -5.659 -2.997 1.00 98.00 87 ASP A O 1
ATOM 658 N N . SER A 1 88 ? 4.177 -3.758 -2.043 1.00 97.88 88 SER A N 1
ATOM 659 C CA . SER A 1 88 ? 3.801 -3.097 -3.296 1.00 97.88 88 SER A CA 1
ATOM 660 C C . SER A 1 88 ? 5.000 -2.541 -4.058 1.00 97.88 88 SER A C 1
ATOM 662 O O . SER A 1 88 ? 4.999 -2.539 -5.291 1.00 97.88 88 SER A O 1
ATOM 664 N N . CYS A 1 89 ? 6.016 -2.041 -3.352 1.00 97.88 89 CYS A N 1
ATOM 665 C CA . CYS A 1 89 ? 7.022 -1.171 -3.952 1.00 97.88 89 CYS A CA 1
ATOM 666 C C . CYS A 1 89 ? 8.439 -1.752 -4.004 1.00 97.88 89 CYS A C 1
ATOM 668 O O . CYS A 1 89 ? 9.211 -1.338 -4.861 1.00 97.88 89 CYS A O 1
ATOM 670 N N . ALA A 1 90 ? 8.795 -2.707 -3.143 1.00 96.31 90 ALA A N 1
ATOM 671 C CA . ALA A 1 90 ? 10.181 -3.163 -3.001 1.00 96.31 90 ALA A CA 1
ATOM 672 C C . ALA A 1 90 ? 10.666 -4.081 -4.136 1.00 96.31 90 ALA A C 1
ATOM 674 O O . ALA A 1 90 ? 11.867 -4.312 -4.272 1.00 96.31 90 ALA A O 1
ATOM 675 N N . ARG A 1 91 ? 9.752 -4.634 -4.945 1.00 96.69 91 ARG A N 1
ATOM 676 C CA . ARG A 1 91 ? 10.096 -5.588 -6.005 1.00 96.69 91 ARG A CA 1
ATOM 677 C C . ARG A 1 91 ? 9.326 -5.334 -7.292 1.00 96.69 91 ARG A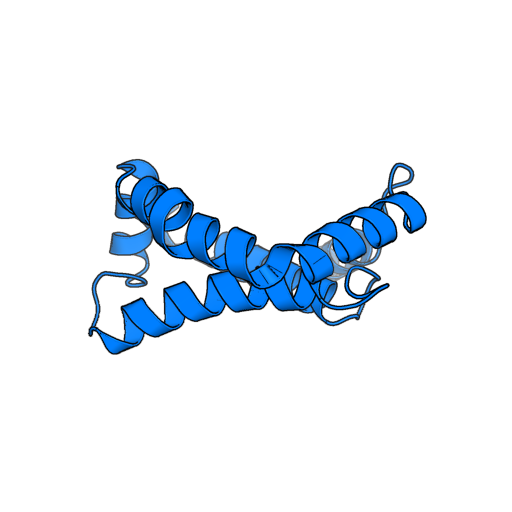 C 1
ATOM 679 O O . ARG A 1 91 ? 8.098 -5.240 -7.293 1.00 96.69 91 ARG A O 1
ATOM 686 N N . HIS A 1 92 ? 10.047 -5.343 -8.411 1.00 97.94 92 HIS A N 1
ATOM 687 C CA . HIS A 1 92 ? 9.447 -5.282 -9.743 1.00 97.94 92 HIS A CA 1
ATOM 688 C C . HIS A 1 92 ? 8.409 -6.382 -9.962 1.00 97.94 92 HIS A C 1
ATOM 690 O O . HIS A 1 92 ? 8.603 -7.542 -9.588 1.00 97.94 92 HIS A O 1
ATOM 696 N N . GLY A 1 93 ? 7.278 -5.995 -10.548 1.00 96.75 93 GLY A N 1
ATOM 697 C CA . GLY A 1 93 ? 6.161 -6.899 -10.816 1.00 96.75 93 GLY A CA 1
ATOM 698 C C . GLY A 1 93 ? 5.349 -7.306 -9.581 1.00 96.75 93 GLY A C 1
ATOM 699 O O . GLY A 1 93 ? 4.407 -8.079 -9.724 1.00 96.75 93 GLY A O 1
ATOM 700 N N . ALA A 1 94 ? 5.640 -6.789 -8.380 1.00 97.38 94 ALA A N 1
ATOM 701 C CA . ALA A 1 94 ? 4.898 -7.152 -7.167 1.00 97.38 94 ALA A CA 1
ATOM 702 C C . ALA A 1 94 ? 3.401 -6.786 -7.206 1.00 97.38 94 ALA A C 1
ATOM 704 O O . ALA A 1 94 ? 2.599 -7.406 -6.510 1.00 97.38 94 ALA A O 1
ATOM 705 N N . MET A 1 95 ? 3.015 -5.827 -8.051 1.00 96.94 95 MET A N 1
ATOM 706 C CA . MET A 1 95 ? 1.621 -5.417 -8.254 1.00 96.94 95 MET A CA 1
ATOM 707 C C . MET A 1 95 ? 0.872 -6.233 -9.318 1.00 96.94 95 MET A C 1
ATOM 709 O O . MET A 1 95 ? -0.321 -6.010 -9.517 1.00 96.94 95 MET A O 1
ATOM 713 N N . GLN A 1 96 ? 1.535 -7.170 -10.004 1.00 95.50 96 GLN A N 1
ATOM 714 C CA . GLN A 1 96 ? 0.851 -8.057 -10.948 1.00 95.50 96 GLN A CA 1
ATOM 715 C C . GLN A 1 96 ? -0.109 -9.005 -10.206 1.00 95.50 96 GLN A C 1
ATOM 717 O O . GLN A 1 96 ? 0.184 -9.389 -9.068 1.00 95.50 96 GLN A O 1
ATOM 722 N N . PRO A 1 97 ? -1.232 -9.418 -10.826 1.00 95.25 97 PRO A N 1
ATOM 723 C CA . PRO A 1 97 ? -2.186 -10.335 -10.207 1.00 95.25 97 PRO A CA 1
ATOM 724 C C . PRO A 1 97 ? -1.525 -11.573 -9.588 1.00 95.25 97 PRO A C 1
ATOM 726 O O . PRO A 1 97 ? -0.658 -12.203 -10.191 1.00 95.25 97 PRO A O 1
ATOM 729 N N . GLY A 1 98 ? -1.904 -11.893 -8.349 1.00 94.12 98 GLY A N 1
ATOM 730 C CA . GLY A 1 98 ? -1.354 -13.019 -7.584 1.00 94.12 98 GLY A CA 1
ATOM 731 C C . GLY A 1 98 ? 0.039 -12.801 -6.979 1.00 94.12 98 GLY A C 1
ATOM 732 O O . GLY A 1 98 ? 0.517 -13.660 -6.241 1.00 94.12 98 GLY A O 1
ATOM 733 N N . ARG A 1 99 ? 0.701 -11.667 -7.238 1.00 96.69 99 ARG A N 1
ATOM 734 C CA . ARG A 1 99 ? 1.992 -11.325 -6.616 1.00 96.69 99 ARG A CA 1
ATOM 735 C C . ARG A 1 99 ? 1.797 -10.664 -5.251 1.00 96.69 99 ARG A C 1
ATOM 737 O O . ARG A 1 99 ? 0.675 -10.403 -4.824 1.00 96.69 99 ARG A O 1
ATOM 744 N N . GLU A 1 100 ? 2.897 -10.453 -4.535 1.00 97.19 100 GLU A N 1
ATOM 745 C CA . GLU A 1 100 ? 2.892 -10.072 -3.117 1.00 97.19 100 GLU A CA 1
ATOM 746 C C . GLU A 1 100 ? 2.171 -8.742 -2.854 1.00 97.19 100 GLU A C 1
ATOM 748 O O . GLU A 1 100 ? 1.213 -8.713 -2.080 1.00 97.19 100 GLU A O 1
ATOM 753 N N . GLY A 1 101 ? 2.546 -7.676 -3.566 1.00 97.25 101 GLY A N 1
ATOM 754 C CA . GLY A 1 101 ? 1.896 -6.366 -3.494 1.00 97.25 101 GLY A CA 1
ATOM 755 C C . GLY A 1 101 ? 0.419 -6.411 -3.864 1.00 97.25 101 GLY A C 1
ATOM 756 O O . GLY A 1 101 ? -0.421 -5.877 -3.137 1.00 97.25 101 GLY A O 1
ATOM 757 N N . TRP A 1 102 ? 0.073 -7.140 -4.929 1.00 97.00 102 TRP A N 1
ATOM 758 C CA . TRP A 1 102 ? -1.323 -7.377 -5.301 1.00 97.00 102 TRP A CA 1
ATOM 759 C C . TRP A 1 102 ? -2.096 -8.076 -4.173 1.00 97.00 102 TRP A C 1
ATOM 761 O O . TRP A 1 102 ? -3.155 -7.602 -3.762 1.00 97.00 102 TRP A O 1
ATOM 771 N N . CYS A 1 103 ? -1.551 -9.152 -3.598 1.00 96.62 103 CYS A N 1
ATOM 772 C CA . CYS A 1 103 ? -2.178 -9.875 -2.490 1.00 96.62 103 CYS A CA 1
ATOM 773 C C . CYS A 1 103 ? -2.359 -8.980 -1.257 1.00 96.62 103 CYS A C 1
ATOM 775 O O . CYS A 1 103 ? -3.406 -9.022 -0.607 1.00 96.62 103 CYS A O 1
ATOM 777 N N . SER A 1 104 ? -1.354 -8.161 -0.939 1.00 97.50 104 SER A N 1
ATOM 778 C CA . SER A 1 104 ? -1.384 -7.211 0.175 1.00 97.50 104 SER A CA 1
ATOM 779 C C . SER A 1 104 ? -2.493 -6.171 -0.017 1.00 97.50 104 SER A C 1
ATOM 781 O O . SER A 1 104 ? -3.352 -5.998 0.855 1.00 97.50 104 SER A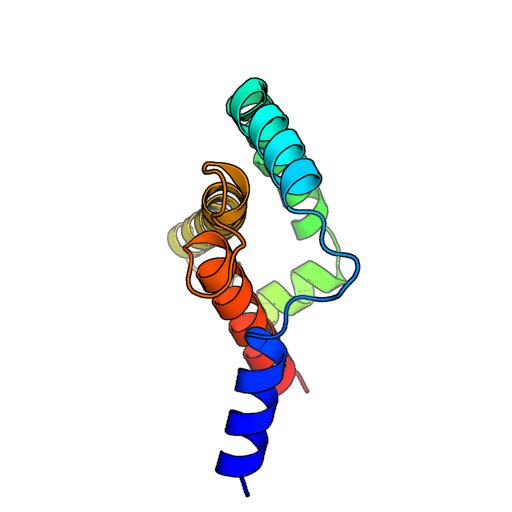 O 1
ATOM 783 N N . ALA A 1 105 ? -2.580 -5.574 -1.210 1.00 96.81 105 ALA A N 1
ATOM 784 C CA . ALA A 1 105 ? -3.628 -4.622 -1.568 1.00 96.81 105 ALA A CA 1
ATOM 785 C C . ALA A 1 105 ? -5.035 -5.247 -1.513 1.00 96.81 105 ALA A C 1
ATOM 787 O O . ALA A 1 105 ? -5.962 -4.642 -0.965 1.00 96.81 105 ALA A O 1
ATOM 788 N N . VAL A 1 106 ? -5.203 -6.481 -2.004 1.00 95.94 106 VAL A N 1
ATOM 789 C CA . VAL A 1 106 ? -6.480 -7.213 -1.933 1.00 95.94 106 VAL A CA 1
ATOM 790 C C . VAL A 1 106 ? -6.892 -7.480 -0.484 1.00 95.94 106 VAL A C 1
ATOM 792 O O . VAL A 1 106 ? -8.051 -7.254 -0.122 1.00 95.94 106 VAL A O 1
ATOM 795 N N . ARG A 1 107 ? -5.958 -7.891 0.384 1.00 95.12 107 ARG A N 1
ATOM 796 C CA . ARG A 1 107 ? -6.224 -8.092 1.820 1.00 95.12 107 ARG A CA 1
ATOM 797 C C . ARG A 1 107 ? -6.665 -6.797 2.497 1.00 95.12 107 ARG A C 1
ATOM 799 O O . ARG A 1 107 ? -7.626 -6.815 3.267 1.00 95.12 107 ARG A O 1
ATOM 806 N N . VAL A 1 108 ? -6.023 -5.672 2.182 1.00 95.81 108 VAL A N 1
ATOM 807 C CA . VAL A 1 108 ? -6.409 -4.351 2.706 1.00 95.81 108 VAL A CA 1
ATOM 808 C C . VAL A 1 108 ? -7.782 -3.923 2.182 1.00 95.81 108 VAL A C 1
ATOM 810 O O . VAL A 1 108 ? -8.614 -3.454 2.962 1.00 95.81 108 VAL A O 1
ATOM 813 N N . ARG A 1 109 ? -8.088 -4.159 0.898 1.00 95.19 109 ARG A N 1
ATOM 814 C CA . ARG A 1 109 ? -9.425 -3.916 0.327 1.00 95.19 109 ARG A CA 1
ATOM 815 C C . ARG A 1 109 ? -10.497 -4.721 1.068 1.00 95.19 109 ARG A C 1
ATOM 817 O O . ARG A 1 109 ? -11.523 -4.155 1.454 1.00 95.19 109 ARG A O 1
ATOM 824 N N . ALA A 1 110 ? -10.244 -6.004 1.325 1.00 93.31 110 ALA A N 1
ATOM 825 C CA . ALA A 1 110 ? -11.149 -6.877 2.073 1.00 93.31 110 ALA A CA 1
ATOM 826 C C . ALA A 1 110 ? -11.298 -6.449 3.545 1.00 93.31 110 ALA A C 1
ATOM 828 O O . ALA A 1 110 ? -12.408 -6.456 4.082 1.00 93.31 110 ALA A O 1
ATOM 829 N N . LEU A 1 111 ? -10.206 -6.029 4.195 1.00 92.25 111 LEU A N 1
ATOM 830 C CA . LEU A 1 111 ? -10.234 -5.448 5.539 1.00 92.25 111 LEU A CA 1
ATOM 831 C C . LEU A 1 111 ? -11.145 -4.215 5.579 1.00 92.25 111 LEU A C 1
ATOM 833 O O . LEU A 1 111 ? -12.046 -4.152 6.414 1.00 92.25 111 LEU A O 1
ATOM 837 N N . HIS A 1 112 ? -10.969 -3.267 4.656 1.00 92.94 112 HIS A N 1
ATOM 838 C CA . HIS A 1 112 ? -11.800 -2.064 4.594 1.00 92.94 112 HIS A CA 1
ATOM 839 C C . HIS A 1 112 ? -13.271 -2.384 4.304 1.00 92.94 112 HIS A C 1
ATOM 841 O O . HIS A 1 112 ? -14.150 -1.772 4.904 1.00 92.94 112 HIS A O 1
ATOM 847 N N . ALA A 1 113 ? -13.569 -3.351 3.430 1.00 92.62 113 ALA A N 1
ATOM 848 C CA . ALA A 1 113 ? -14.943 -3.794 3.184 1.00 92.62 113 ALA A CA 1
ATOM 849 C C . ALA A 1 113 ? -15.600 -4.365 4.454 1.00 92.62 113 ALA A C 1
ATOM 851 O O . ALA A 1 113 ? -16.731 -4.005 4.781 1.00 92.62 113 ALA A O 1
ATOM 852 N N . ARG A 1 114 ? -14.869 -5.191 5.213 1.00 91.00 114 ARG A N 1
ATOM 853 C CA . ARG A 1 114 ? -15.338 -5.757 6.486 1.00 91.00 114 ARG A CA 1
ATOM 854 C C . ARG A 1 114 ? -15.595 -4.682 7.537 1.00 91.00 114 ARG A C 1
ATOM 856 O O . ARG A 1 114 ? -16.621 -4.729 8.205 1.00 91.00 114 ARG A O 1
ATOM 863 N N . VAL A 1 115 ? -14.681 -3.717 7.669 1.00 90.56 115 VAL A N 1
ATOM 864 C CA . VAL A 1 115 ? -14.850 -2.584 8.590 1.00 90.56 115 VAL A CA 1
ATOM 865 C C . VAL A 1 115 ? -16.087 -1.779 8.204 1.00 90.56 115 VAL A C 1
ATOM 867 O O . VAL A 1 115 ? -16.935 -1.563 9.058 1.00 90.56 115 VAL A O 1
ATOM 870 N N . ARG A 1 116 ? -16.265 -1.423 6.924 1.00 91.38 116 ARG A N 1
ATOM 871 C CA . ARG A 1 116 ? -17.467 -0.701 6.468 1.00 91.38 116 ARG A CA 1
ATOM 872 C C . ARG A 1 116 ? -18.752 -1.458 6.788 1.00 91.38 116 ARG A C 1
ATOM 874 O O . ARG A 1 116 ? -19.659 -0.863 7.344 1.00 91.38 116 ARG A O 1
ATOM 881 N N . ARG A 1 117 ? -18.803 -2.766 6.520 1.00 91.31 117 ARG A N 1
ATOM 882 C CA . ARG A 1 117 ? -19.975 -3.599 6.835 1.00 91.31 117 ARG A CA 1
ATOM 883 C C . ARG A 1 117 ? -20.295 -3.665 8.334 1.00 91.31 117 ARG A C 1
ATOM 885 O O . ARG A 1 117 ? -21.426 -3.948 8.683 1.00 91.31 117 ARG A O 1
ATOM 892 N N . ARG A 1 118 ? -19.306 -3.475 9.211 1.00 87.75 118 ARG A N 1
ATOM 893 C CA . ARG A 1 118 ? -19.511 -3.458 10.668 1.00 87.75 118 ARG A CA 1
ATOM 894 C C . ARG A 1 118 ? -19.980 -2.093 11.183 1.00 87.75 118 ARG A C 1
ATOM 896 O O . ARG A 1 118 ? -20.563 -2.037 12.258 1.00 87.75 118 ARG A O 1
ATOM 903 N N . LEU A 1 119 ? -19.626 -1.013 10.486 1.00 84.88 119 LEU A N 1
ATOM 904 C CA . LEU A 1 119 ? -19.912 0.362 10.907 1.00 84.88 119 LEU A CA 1
ATOM 905 C C . LEU A 1 119 ? -21.192 0.941 10.287 1.00 84.88 119 LEU A C 1
ATOM 907 O O . LEU A 1 119 ? -21.700 1.926 10.818 1.00 84.88 119 LEU A O 1
ATOM 911 N N . LEU A 1 120 ? -21.654 0.369 9.171 1.00 82.25 120 LEU A N 1
ATOM 912 C CA . LEU A 1 120 ? -22.981 0.583 8.584 1.00 82.25 120 LEU A CA 1
ATOM 913 C C . LEU A 1 120 ? -23.995 -0.354 9.242 1.00 82.25 120 LEU A C 1
ATOM 915 O O . LEU A 1 120 ? -25.133 0.106 9.461 1.00 82.25 120 LEU A O 1
#

InterPro domains:
  IPR037473 Rubber oxygenase Lcp-like [PTHR37539] (10-120)

Organism: NCBI:txid221442

Foldseek 3Di:
DVVVVVVVVVVVLQDDDPPDDLVVLLVQLVVCQVCVVVVLCCLPPPVVVVQCPDPVSVVLCVVVVQCVDDPVSVVVSSVLVVLLCCCRRNDRPSCHPPHRNSVSVVVVVVVVVVSVVVVD

Secondary structure (DSSP, 8-state):
-HHHHHHHHHHHHHPPPTT--HHHHHHHHHHHHHTHHHHHHHIIIIIHHHHHTSHHHHHHHHHHTSSSS-HHHHHHHHHHHHHHHHHHHSSTTTTSTTSHHHHHHHHHHHHHHHHHHHH-